Protein AF-A0A816PHN1-F1 (afdb_monomer_lite)

Foldseek 3Di:
DVVVVVVVVVVVVVVDVVVDPPPPPPPWDWDFQPQQDAPLLVDPCSQVSLQVSLVVVVAPGWDFDDDPPDTTITGTNDDDD

Structure (mmCIF, N/CA/C/O backbone):
data_AF-A0A816PHN1-F1
#
_entry.id   AF-A0A816PHN1-F1
#
loop_
_atom_site.group_PDB
_atom_site.id
_atom_site.type_symbol
_atom_site.label_atom_id
_atom_site.label_alt_id
_atom_site.label_comp_id
_atom_site.label_asym_id
_atom_site.label_entity_id
_atom_site.label_seq_id
_atom_site.pdbx_PDB_ins_code
_atom_site.Cartn_x
_atom_site.Cartn_y
_atom_site.Cartn_z
_atom_site.occupancy
_atom_site.B_iso_or_equiv
_atom_site.auth_seq_id
_atom_site.auth_comp_id
_atom_site.auth_asym_id
_atom_site.auth_atom_id
_atom_site.pdbx_PDB_model_num
ATOM 1 N N . MET A 1 1 ? 23.614 -20.973 -53.028 1.00 53.66 1 MET A N 1
ATOM 2 C CA . MET A 1 1 ? 22.492 -20.988 -52.061 1.00 53.66 1 MET A CA 1
ATOM 3 C C . MET A 1 1 ? 22.751 -20.178 -50.777 1.00 53.66 1 MET A C 1
ATOM 5 O O . MET A 1 1 ? 21.847 -20.062 -49.970 1.00 53.66 1 MET A O 1
ATOM 9 N N . ALA A 1 2 ? 23.916 -19.528 -50.609 1.00 56.47 2 ALA A N 1
ATOM 10 C CA . ALA A 1 2 ? 24.222 -18.704 -49.426 1.00 56.47 2 ALA A CA 1
ATOM 11 C C . ALA A 1 2 ? 23.646 -17.267 -49.462 1.00 56.47 2 ALA A C 1
ATOM 13 O O . ALA A 1 2 ? 23.286 -16.723 -48.426 1.00 56.47 2 ALA A O 1
ATOM 14 N N . LYS A 1 3 ? 23.498 -16.659 -50.653 1.00 59.19 3 LYS A N 1
ATOM 15 C CA . LYS A 1 3 ? 22.999 -15.273 -50.807 1.00 59.19 3 LYS A CA 1
ATOM 16 C C . LYS A 1 3 ? 21.558 -15.076 -50.315 1.00 59.19 3 LYS A C 1
ATOM 18 O O . LYS A 1 3 ? 21.236 -14.016 -49.796 1.00 59.19 3 LYS A O 1
ATOM 23 N N . SER A 1 4 ? 20.711 -16.098 -50.456 1.00 61.72 4 SER A N 1
ATOM 24 C CA . SER A 1 4 ? 19.302 -16.036 -50.044 1.00 61.72 4 SER A CA 1
ATOM 25 C C . SER A 1 4 ? 19.136 -16.060 -48.524 1.00 61.72 4 SER A C 1
ATOM 27 O O . SER A 1 4 ? 18.229 -15.417 -48.009 1.00 61.72 4 SER A O 1
ATOM 29 N N . LEU A 1 5 ? 20.020 -16.759 -47.801 1.00 66.31 5 LEU A N 1
ATOM 30 C CA . LEU A 1 5 ? 19.978 -16.828 -46.338 1.00 66.31 5 LEU A CA 1
ATOM 31 C C . LEU A 1 5 ? 20.285 -15.473 -45.691 1.00 66.31 5 LEU A C 1
ATOM 33 O O . LEU A 1 5 ? 19.601 -15.101 -44.745 1.00 66.31 5 LEU A O 1
ATOM 37 N N . CYS A 1 6 ? 21.239 -14.708 -46.238 1.00 73.50 6 CYS A N 1
ATOM 38 C CA . CYS A 1 6 ? 21.574 -13.375 -45.719 1.00 73.50 6 CYS A CA 1
ATOM 39 C C . CYS A 1 6 ? 20.428 -12.363 -45.848 1.00 73.50 6 CYS A C 1
ATOM 41 O O . CYS A 1 6 ? 20.283 -11.486 -45.004 1.00 73.50 6 CYS A O 1
ATOM 43 N N . ILE A 1 7 ? 19.618 -12.457 -46.905 1.00 80.75 7 ILE A N 1
ATOM 44 C CA . ILE A 1 7 ? 18.506 -11.519 -47.121 1.00 80.75 7 ILE A CA 1
ATOM 45 C C . ILE A 1 7 ? 17.379 -11.803 -46.123 1.00 80.75 7 ILE A C 1
ATOM 47 O O . ILE A 1 7 ? 16.815 -10.879 -45.541 1.00 80.75 7 ILE A O 1
ATOM 51 N N . VAL A 1 8 ? 17.088 -13.084 -45.880 1.00 79.81 8 VAL A N 1
ATOM 52 C CA . VAL A 1 8 ? 16.048 -13.502 -44.932 1.00 79.81 8 VAL A CA 1
ATOM 53 C C . VAL A 1 8 ? 16.425 -13.128 -43.497 1.00 79.81 8 VAL A C 1
ATOM 55 O O . VAL A 1 8 ? 15.580 -12.624 -42.762 1.00 79.81 8 VAL A O 1
ATOM 58 N N . THR A 1 9 ? 17.688 -13.304 -43.097 1.00 80.94 9 THR A N 1
ATOM 59 C CA . THR A 1 9 ? 18.140 -12.909 -41.754 1.00 80.94 9 THR A CA 1
ATOM 60 C C . THR A 1 9 ? 18.105 -11.398 -41.550 1.00 80.94 9 THR A C 1
ATOM 62 O O . THR A 1 9 ? 17.645 -10.947 -40.504 1.00 80.94 9 THR A O 1
ATOM 65 N N . LEU A 1 10 ? 18.509 -10.604 -42.548 1.00 84.62 10 LEU A N 1
ATOM 66 C CA . LEU A 1 10 ? 18.403 -9.143 -42.479 1.00 84.62 10 LEU A CA 1
ATOM 67 C C . LEU A 1 10 ? 16.946 -8.681 -42.362 1.00 84.62 10 LEU A C 1
ATOM 69 O O . LEU A 1 10 ? 16.652 -7.829 -41.528 1.00 84.62 10 LEU A O 1
ATOM 73 N N . LEU A 1 11 ? 16.029 -9.270 -43.135 1.00 84.00 11 LEU A N 1
ATOM 74 C CA . LEU A 1 11 ? 14.598 -8.965 -43.038 1.00 84.00 11 LEU A CA 1
ATOM 75 C C . LEU A 1 11 ? 14.034 -9.281 -41.648 1.00 84.00 11 LEU A C 1
ATOM 77 O O . LEU A 1 11 ? 13.315 -8.459 -41.091 1.00 84.00 11 LEU A O 1
ATOM 81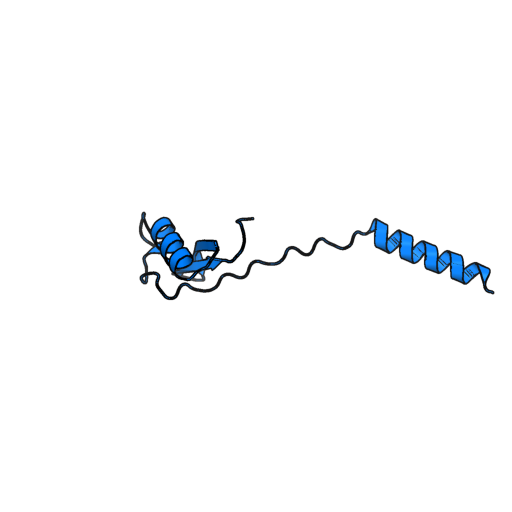 N N . MET A 1 12 ? 14.398 -10.421 -41.058 1.00 82.12 12 MET A N 1
ATOM 82 C CA . MET A 1 12 ? 13.971 -10.783 -39.700 1.00 82.12 12 MET A CA 1
ATOM 83 C C . MET A 1 12 ? 14.482 -9.791 -38.645 1.00 82.12 12 MET A C 1
ATOM 85 O O . MET A 1 12 ? 13.731 -9.406 -37.753 1.00 82.12 12 MET A O 1
ATOM 89 N N . ILE A 1 13 ? 15.729 -9.323 -38.771 1.00 81.88 13 ILE A N 1
ATOM 90 C CA . ILE A 1 13 ? 16.301 -8.302 -37.878 1.00 81.88 13 ILE A CA 1
ATOM 91 C C . ILE A 1 13 ? 15.566 -6.965 -38.041 1.00 81.88 13 ILE A C 1
ATOM 93 O O . ILE A 1 13 ? 15.196 -6.345 -37.045 1.00 81.88 13 ILE A O 1
ATOM 97 N N . PHE A 1 14 ? 15.309 -6.533 -39.280 1.00 82.19 14 PHE A N 1
ATOM 98 C CA . PHE A 1 14 ? 14.541 -5.314 -39.548 1.00 82.19 14 PHE A CA 1
ATOM 99 C C . PHE A 1 14 ? 13.132 -5.389 -38.962 1.00 82.19 14 PHE A C 1
ATOM 101 O O . PHE A 1 14 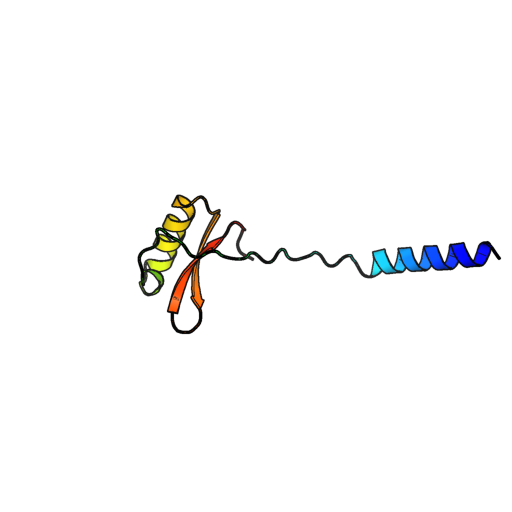? 12.684 -4.423 -38.347 1.00 82.19 14 PHE A O 1
ATOM 108 N N . LEU A 1 15 ? 12.462 -6.536 -39.097 1.00 77.94 15 LEU A N 1
ATOM 109 C CA . LEU A 1 15 ? 11.144 -6.757 -38.513 1.00 77.94 15 LEU A CA 1
ATOM 110 C C . LEU A 1 15 ? 11.192 -6.639 -36.986 1.00 77.94 15 LEU A C 1
ATOM 112 O O . LEU A 1 15 ? 10.433 -5.844 -36.446 1.00 77.94 15 LEU A O 1
ATOM 116 N N . LEU A 1 16 ? 12.139 -7.304 -36.313 1.00 73.25 16 LEU A N 1
ATOM 117 C CA . LEU A 1 16 ? 12.310 -7.234 -34.853 1.00 73.25 16 LEU A CA 1
ATOM 118 C C . LEU A 1 16 ? 12.544 -5.806 -34.335 1.00 73.25 16 LEU A C 1
ATOM 120 O O . LEU A 1 16 ? 11.995 -5.425 -33.301 1.00 73.25 16 LEU A O 1
ATOM 124 N N . ILE A 1 17 ? 13.342 -5.008 -35.050 1.00 75.94 17 ILE A N 1
ATOM 125 C CA . ILE A 1 17 ? 13.598 -3.606 -34.687 1.00 75.94 17 ILE A CA 1
ATOM 126 C C . ILE A 1 17 ? 12.351 -2.749 -34.953 1.00 75.94 17 ILE A C 1
ATOM 128 O O . ILE A 1 17 ? 12.006 -1.899 -34.136 1.00 75.94 17 ILE A O 1
ATOM 132 N N . SER A 1 18 ? 11.658 -2.982 -36.075 1.00 75.12 18 SER A N 1
ATOM 133 C CA . SER A 1 18 ? 10.483 -2.201 -36.485 1.00 75.12 18 SER A CA 1
ATOM 134 C C . SER A 1 18 ? 9.243 -2.460 -35.634 1.00 75.12 18 SER A C 1
ATOM 136 O O . SER A 1 18 ? 8.468 -1.538 -35.397 1.00 75.12 18 SER A O 1
ATOM 138 N N . THR A 1 19 ? 9.057 -3.692 -35.149 1.00 68.25 19 THR A N 1
ATOM 139 C CA . THR A 1 19 ? 7.915 -4.034 -34.297 1.00 68.25 19 THR A CA 1
ATOM 140 C C . THR A 1 19 ? 8.093 -3.529 -32.873 1.00 68.25 19 THR A C 1
ATOM 142 O O . THR A 1 19 ? 7.109 -3.476 -32.144 1.00 68.25 19 THR A O 1
ATOM 145 N N . GLY A 1 20 ? 9.316 -3.127 -32.498 1.00 63.25 20 GLY A N 1
ATOM 146 C CA . GLY A 1 20 ? 9.680 -2.775 -31.133 1.00 63.25 20 GLY A CA 1
ATOM 147 C C . GLY A 1 20 ? 9.533 -3.978 -30.201 1.00 63.25 20 GLY A C 1
ATOM 148 O O . GLY A 1 20 ? 8.575 -4.742 -30.269 1.00 63.25 20 GLY A O 1
ATOM 149 N N . ILE A 1 21 ? 10.472 -4.175 -29.281 1.00 69.56 21 ILE A N 1
ATOM 150 C CA . ILE A 1 21 ? 10.157 -5.023 -28.128 1.00 69.56 21 ILE A CA 1
ATOM 151 C C . ILE A 1 21 ? 9.113 -4.224 -27.342 1.00 69.56 21 ILE A C 1
ATOM 153 O O . ILE A 1 21 ? 9.429 -3.088 -26.965 1.00 69.56 21 ILE A O 1
ATOM 157 N N . PRO A 1 22 ? 7.879 -4.730 -27.139 1.00 64.31 22 PRO A N 1
ATOM 158 C CA . PRO A 1 22 ? 6.914 -4.021 -26.317 1.00 64.31 22 PRO A CA 1
ATOM 159 C C . PRO A 1 22 ? 7.594 -3.753 -24.980 1.00 64.31 22 PRO A C 1
ATOM 161 O O . PRO A 1 22 ? 8.127 -4.674 -24.357 1.00 64.31 22 PRO A O 1
ATOM 164 N N . LYS A 1 23 ? 7.659 -2.476 -24.585 1.00 62.66 23 LYS A N 1
ATOM 165 C CA . LYS A 1 23 ? 8.120 -2.110 -23.249 1.00 62.66 23 LYS A CA 1
ATOM 166 C C . LYS A 1 23 ? 7.189 -2.844 -22.300 1.00 62.66 23 LYS A C 1
ATOM 168 O O . LYS A 1 23 ? 6.013 -2.504 -22.231 1.00 62.66 23 LYS A O 1
ATOM 173 N N . GLY A 1 24 ? 7.686 -3.909 -21.678 1.00 59.22 24 GLY A N 1
ATOM 174 C CA . GLY A 1 24 ? 6.916 -4.636 -20.689 1.00 59.22 24 GLY A CA 1
ATOM 175 C C . GLY A 1 24 ? 6.584 -3.645 -19.590 1.00 59.22 24 GLY A C 1
ATOM 176 O O . GLY A 1 24 ? 7.486 -3.195 -18.887 1.00 59.22 24 GLY A O 1
ATOM 177 N N . GLU A 1 25 ? 5.320 -3.250 -19.486 1.00 61.78 25 GLU A N 1
ATOM 178 C CA . GLU A 1 25 ? 4.850 -2.583 -18.285 1.00 61.78 25 GLU A CA 1
ATOM 179 C C . GLU A 1 25 ? 4.967 -3.624 -17.180 1.00 61.78 25 GLU A C 1
ATOM 181 O O . GLU A 1 25 ? 4.260 -4.634 -17.182 1.00 61.78 25 GLU A O 1
ATOM 186 N N . ALA A 1 26 ? 5.939 -3.436 -16.288 1.00 64.50 26 ALA A N 1
ATOM 187 C CA . ALA A 1 26 ? 6.000 -4.225 -15.077 1.00 64.50 26 ALA A CA 1
ATOM 188 C C . ALA A 1 26 ? 4.690 -3.956 -14.334 1.00 64.50 26 ALA A C 1
ATOM 190 O O . ALA A 1 26 ? 4.470 -2.855 -13.830 1.00 64.50 26 ALA A O 1
ATOM 191 N N . GLN A 1 27 ? 3.784 -4.934 -14.345 1.00 70.06 27 GLN A N 1
ATOM 192 C CA . GLN A 1 27 ? 2.554 -4.841 -13.579 1.00 70.06 27 GLN A CA 1
ATOM 193 C C . GLN A 1 27 ? 2.955 -4.758 -12.115 1.00 70.06 27 GLN A C 1
ATOM 195 O O . GLN A 1 27 ? 3.516 -5.700 -11.556 1.00 70.06 27 GLN A O 1
ATOM 200 N N . CYS A 1 28 ? 2.712 -3.602 -11.514 1.00 82.88 28 CYS A N 1
ATOM 201 C CA . CYS A 1 28 ? 2.984 -3.418 -10.111 1.00 82.88 28 CYS A CA 1
ATOM 202 C C . CYS A 1 28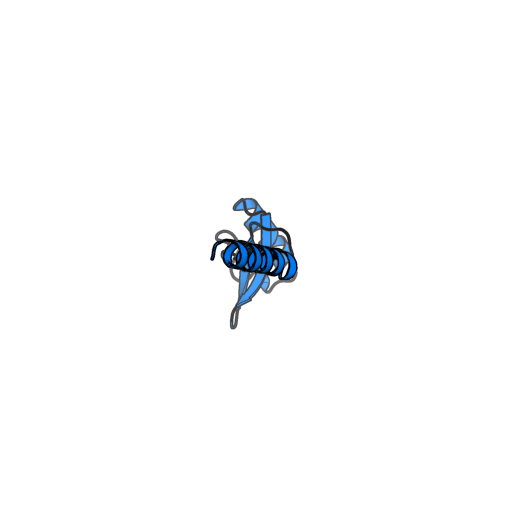 ? 1.898 -4.128 -9.311 1.00 82.88 28 CYS A C 1
ATOM 204 O O . CYS A 1 28 ? 0.761 -3.663 -9.234 1.00 82.88 28 CYS A O 1
ATOM 206 N N . MET A 1 29 ? 2.239 -5.298 -8.780 1.00 84.81 29 MET A N 1
ATOM 207 C CA . MET A 1 29 ? 1.326 -6.075 -7.956 1.00 84.81 29 MET A CA 1
ATOM 208 C C . MET A 1 29 ? 1.363 -5.528 -6.534 1.00 84.81 29 MET A C 1
ATOM 210 O O . MET A 1 29 ? 2.426 -5.461 -5.923 1.00 84.81 29 MET A O 1
ATOM 214 N N . GLY A 1 30 ? 0.202 -5.114 -6.035 1.00 89.81 30 GLY A N 1
ATOM 215 C CA . GLY A 1 30 ? 0.055 -4.654 -4.662 1.00 89.81 30 GLY A CA 1
ATOM 216 C C . GLY A 1 30 ? -0.113 -5.815 -3.697 1.00 89.81 30 GLY A C 1
ATOM 217 O O . GLY A 1 30 ? -0.804 -6.790 -4.003 1.00 89.81 30 GLY A O 1
ATOM 218 N N . GLU A 1 31 ? 0.466 -5.680 -2.512 1.00 94.00 31 GLU A N 1
ATOM 219 C CA . GLU A 1 31 ? 0.300 -6.618 -1.404 1.00 94.00 31 GLU A CA 1
ATOM 220 C C . GLU A 1 31 ? -0.557 -5.997 -0.309 1.00 94.00 31 GLU A C 1
ATOM 222 O O . GLU A 1 31 ? -0.537 -4.794 -0.089 1.00 94.00 31 GLU A O 1
ATOM 227 N N . ARG A 1 32 ? -1.356 -6.794 0.395 1.00 94.88 32 ARG A N 1
ATOM 228 C CA . ARG A 1 32 ? -2.225 -6.247 1.438 1.00 94.88 32 ARG A CA 1
ATOM 229 C C . ARG A 1 32 ? -1.40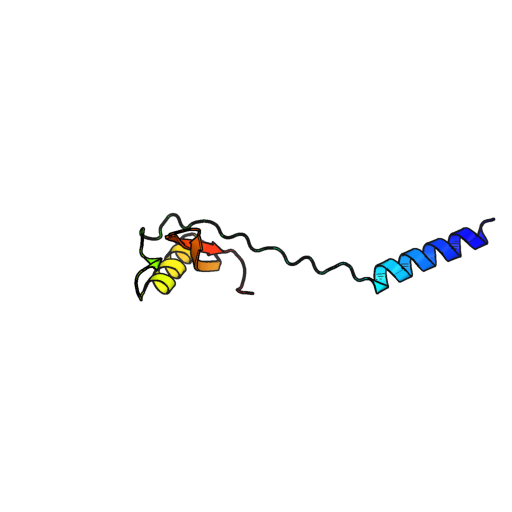1 -5.835 2.659 1.00 94.88 32 ARG A C 1
ATOM 231 O O . ARG A 1 32 ? -0.689 -6.668 3.206 1.00 94.88 32 ARG A O 1
ATOM 238 N N . SER A 1 33 ? -1.609 -4.610 3.143 1.00 96.50 33 SER A N 1
ATOM 239 C CA . SER A 1 33 ? -0.966 -4.117 4.368 1.00 96.50 33 SER A CA 1
ATOM 240 C C . SER A 1 33 ? -1.306 -4.988 5.582 1.00 96.50 33 SER A C 1
ATOM 242 O O . SER A 1 33 ? -2.477 -5.327 5.811 1.00 96.50 33 SER A O 1
ATOM 244 N N . PHE A 1 34 ? -0.287 -5.300 6.384 1.00 95.44 34 PHE A N 1
ATOM 245 C CA . PHE A 1 34 ? -0.421 -6.035 7.642 1.00 95.44 34 PHE A CA 1
ATOM 246 C C . PHE A 1 34 ? -0.737 -5.122 8.840 1.00 95.44 34 PHE A C 1
ATOM 248 O O . PHE A 1 34 ? -1.430 -5.538 9.770 1.00 95.44 34 PHE A O 1
ATOM 255 N N . THR A 1 35 ? -0.252 -3.879 8.826 1.00 95.38 35 THR A N 1
ATOM 256 C CA . THR A 1 35 ? -0.357 -2.933 9.952 1.00 95.38 35 THR A CA 1
ATOM 257 C C . THR A 1 35 ? -1.541 -1.972 9.835 1.00 95.38 35 THR A C 1
ATOM 259 O O . THR A 1 35 ? -1.955 -1.369 10.829 1.00 95.38 35 THR A O 1
ATOM 262 N N . SER A 1 36 ? -2.125 -1.839 8.642 1.00 95.62 36 SER A N 1
ATOM 263 C CA . SER A 1 36 ? -3.265 -0.959 8.391 1.00 95.62 36 SER A CA 1
ATOM 264 C C . SER A 1 36 ? -4.532 -1.434 9.123 1.00 95.62 36 SER A C 1
ATOM 266 O O . SER A 1 36 ? -4.932 -2.597 8.981 1.00 95.62 36 SER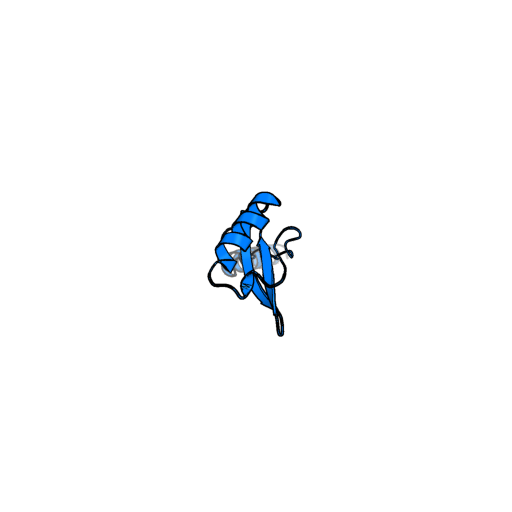 A O 1
ATOM 268 N N . PRO A 1 37 ? -5.220 -0.558 9.887 1.00 93.00 37 PRO A N 1
ATOM 269 C CA . PRO A 1 37 ? -6.429 -0.943 10.606 1.00 93.00 37 PRO A CA 1
ATOM 270 C C . PRO A 1 37 ? -7.555 -1.408 9.663 1.00 93.00 37 PRO A C 1
ATOM 272 O O . PRO A 1 37 ? -7.791 -0.800 8.613 1.00 93.00 37 PRO A O 1
ATOM 275 N N . PRO A 1 38 ? -8.327 -2.447 10.027 1.00 90.81 38 PRO A N 1
ATOM 276 C CA . PRO A 1 38 ? -9.435 -2.910 9.201 1.00 90.81 38 PRO A CA 1
ATOM 277 C C . PRO A 1 38 ? -10.491 -1.811 9.027 1.00 90.81 38 PRO A C 1
ATOM 279 O O . PRO A 1 38 ? -10.902 -1.160 9.983 1.00 90.81 38 PRO A O 1
ATOM 282 N N . GLY A 1 39 ? -10.948 -1.610 7.788 1.00 90.94 39 GLY A N 1
ATOM 283 C CA . GLY A 1 39 ? -11.972 -0.611 7.462 1.00 90.94 39 GLY A CA 1
ATOM 284 C C . GLY A 1 39 ? -11.476 0.838 7.420 1.00 90.94 39 GLY A C 1
ATOM 285 O O . GLY A 1 39 ? -12.272 1.725 7.119 1.00 90.94 39 GLY A O 1
ATOM 286 N N . ILE A 1 40 ? -10.180 1.096 7.647 1.00 94.19 40 ILE A N 1
ATOM 287 C CA . ILE A 1 40 ? -9.619 2.455 7.609 1.00 94.19 40 ILE A CA 1
ATOM 288 C C . ILE A 1 40 ? -9.857 3.139 6.260 1.00 94.19 40 ILE A C 1
ATOM 290 O O . ILE A 1 40 ? -10.156 4.328 6.209 1.00 94.19 40 ILE A O 1
ATOM 294 N N . CYS A 1 41 ? -9.824 2.363 5.176 1.00 95.38 41 CYS A N 1
ATOM 295 C CA . CYS A 1 41 ? -10.057 2.831 3.815 1.00 95.38 41 CYS A CA 1
ATOM 296 C C . CYS A 1 41 ? -11.493 3.300 3.530 1.00 95.38 41 CYS A C 1
ATOM 298 O O . CYS A 1 41 ? -11.732 3.880 2.475 1.00 95.38 41 CYS A O 1
ATOM 300 N N . SER A 1 42 ? -12.439 3.079 4.446 1.00 93.50 42 SER A N 1
ATOM 301 C CA . SER A 1 42 ? -13.799 3.627 4.355 1.00 93.50 42 SER A CA 1
ATOM 302 C C . SER A 1 42 ? -13.939 4.995 5.037 1.00 93.50 42 SER A C 1
ATOM 304 O O . SER A 1 42 ? -15.011 5.596 4.991 1.00 93.50 42 SER A O 1
ATOM 306 N N . LEU A 1 43 ? -12.886 5.487 5.699 1.00 93.81 43 LEU A N 1
ATOM 307 C CA . LEU A 1 43 ? -12.868 6.771 6.400 1.00 93.81 43 LEU A CA 1
ATOM 308 C C . LEU A 1 43 ? -12.196 7.855 5.546 1.00 93.81 43 LEU A C 1
ATOM 310 O O . LEU A 1 43 ? -11.345 7.563 4.710 1.00 93.81 43 LEU A O 1
ATOM 314 N N . GLN A 1 44 ? -12.511 9.129 5.810 1.00 92.94 44 GLN A N 1
ATOM 315 C CA . GLN A 1 44 ? -11.916 10.271 5.089 1.00 92.94 44 GLN A CA 1
ATOM 316 C C . GLN A 1 44 ? -10.381 10.320 5.187 1.00 92.94 44 GLN A C 1
ATOM 318 O O . GLN A 1 44 ? -9.716 10.742 4.247 1.00 92.94 44 GLN A O 1
ATOM 323 N N . ILE A 1 45 ? -9.813 9.858 6.304 1.00 94.50 45 ILE A N 1
ATOM 324 C CA . ILE A 1 45 ? -8.359 9.794 6.528 1.00 94.50 45 ILE A CA 1
ATOM 325 C C . ILE A 1 45 ? -7.717 8.499 6.000 1.00 94.50 45 ILE A C 1
ATOM 327 O O . ILE A 1 45 ? -6.518 8.287 6.185 1.00 94.50 45 ILE A O 1
ATOM 331 N N . GLY A 1 46 ? -8.509 7.623 5.374 1.00 94.62 46 GLY A N 1
ATOM 332 C CA . GLY A 1 46 ? -8.128 6.257 5.029 1.00 94.62 46 GLY A CA 1
ATOM 333 C C . GLY A 1 46 ? -6.877 6.168 4.169 1.00 94.62 46 GLY A C 1
ATOM 334 O O . GLY A 1 46 ? -5.966 5.412 4.495 1.00 94.62 46 GLY A O 1
ATOM 335 N N . SER A 1 47 ? -6.793 6.994 3.125 1.00 95.50 47 SER A N 1
ATOM 336 C CA . SER A 1 47 ? -5.644 7.015 2.215 1.00 95.50 47 SER A CA 1
ATOM 337 C C . SER A 1 47 ? -4.348 7.416 2.919 1.00 95.50 47 SER A 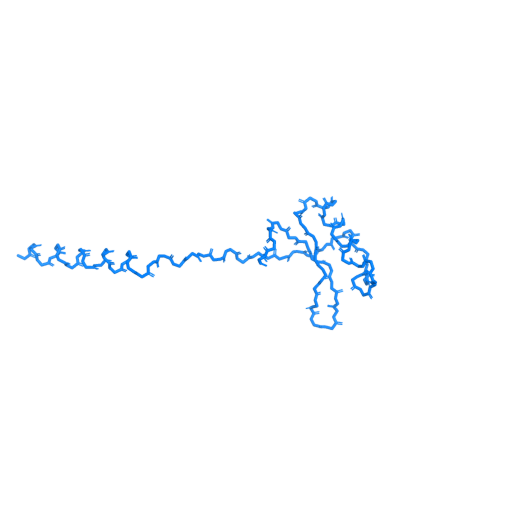C 1
ATOM 339 O O . SER A 1 47 ? -3.321 6.777 2.714 1.00 95.50 47 SER A O 1
ATOM 341 N N . THR A 1 48 ? -4.389 8.427 3.792 1.00 97.12 48 THR A N 1
ATOM 342 C CA . THR A 1 48 ? -3.204 8.890 4.532 1.00 97.12 48 THR A CA 1
ATOM 343 C C . THR A 1 48 ? -2.713 7.831 5.511 1.00 97.12 48 THR A C 1
ATOM 345 O O . THR A 1 48 ? -1.519 7.549 5.572 1.00 97.12 48 THR A O 1
ATOM 348 N N . VAL A 1 49 ? -3.632 7.214 6.261 1.00 97.44 49 VAL A N 1
ATOM 349 C CA . VAL A 1 49 ? -3.271 6.163 7.222 1.00 97.44 49 VAL A CA 1
ATOM 350 C C . VAL A 1 49 ? -2.766 4.915 6.499 1.00 97.44 49 VAL A C 1
ATOM 352 O O . VAL A 1 49 ? -1.757 4.356 6.911 1.00 97.44 49 VAL A O 1
ATOM 355 N N . CYS A 1 50 ? -3.410 4.517 5.397 1.00 97.69 50 CYS A N 1
ATOM 356 C CA . CYS A 1 50 ? -2.955 3.408 4.562 1.00 97.69 50 CYS A CA 1
ATOM 357 C C . CYS A 1 50 ? -1.543 3.649 4.014 1.00 97.69 50 CYS A C 1
ATOM 359 O O . CYS A 1 50 ? -0.686 2.777 4.125 1.00 97.69 50 CYS A O 1
ATOM 361 N N . ASN A 1 51 ? -1.270 4.847 3.490 1.00 96.88 51 ASN A N 1
ATOM 362 C CA . ASN A 1 51 ? 0.060 5.177 2.996 1.00 96.88 51 ASN A CA 1
ATOM 363 C C . ASN A 1 51 ? 1.115 5.102 4.107 1.00 96.88 51 ASN A C 1
ATOM 365 O O . ASN A 1 51 ? 2.138 4.456 3.927 1.00 96.88 51 ASN A O 1
ATOM 369 N N . ASN A 1 52 ? 0.852 5.696 5.273 1.00 97.56 52 ASN A N 1
ATOM 370 C CA . ASN A 1 52 ? 1.798 5.662 6.391 1.00 97.56 52 ASN A CA 1
ATOM 371 C C . ASN A 1 52 ? 2.038 4.238 6.922 1.00 97.56 52 ASN A C 1
ATOM 373 O O . ASN A 1 52 ? 3.168 3.915 7.287 1.00 97.56 52 ASN A O 1
ATOM 377 N N . ALA A 1 53 ? 1.003 3.392 6.944 1.00 97.25 53 ALA A N 1
ATOM 378 C CA . ALA A 1 53 ? 1.131 1.977 7.283 1.00 97.25 53 ALA A CA 1
ATOM 379 C C . ALA A 1 53 ? 2.078 1.260 6.307 1.00 97.25 53 ALA A C 1
ATOM 381 O O . ALA A 1 53 ? 3.054 0.657 6.738 1.00 97.25 53 ALA A O 1
ATOM 382 N N . CYS A 1 54 ? 1.875 1.426 4.998 1.00 97.38 54 CYS A N 1
ATOM 383 C CA . CYS A 1 54 ? 2.739 0.815 3.986 1.00 97.38 54 CYS A CA 1
ATOM 384 C C . CYS A 1 54 ? 4.186 1.329 4.028 1.00 97.38 54 CYS A C 1
ATOM 386 O O . CYS A 1 54 ? 5.107 0.534 3.900 1.00 97.38 54 CYS A O 1
ATOM 388 N N . ILE A 1 55 ? 4.402 2.624 4.286 1.00 96.69 55 ILE A N 1
ATOM 389 C CA . ILE A 1 55 ? 5.753 3.177 4.495 1.00 96.69 55 ILE A CA 1
ATOM 390 C C . ILE A 1 55 ? 6.418 2.553 5.734 1.00 96.69 55 ILE A C 1
ATOM 392 O O . ILE A 1 55 ? 7.617 2.290 5.730 1.00 96.69 55 ILE A O 1
ATOM 396 N N . THR A 1 56 ? 5.646 2.302 6.797 1.00 97.44 56 THR A N 1
ATOM 397 C CA . THR A 1 56 ? 6.139 1.622 8.010 1.00 97.44 56 THR A CA 1
ATOM 398 C C . THR A 1 56 ? 6.488 0.157 7.735 1.00 97.44 56 THR A C 1
ATOM 400 O O . THR A 1 56 ? 7.394 -0.383 8.359 1.00 97.44 56 THR A O 1
ATOM 403 N N . GLU A 1 57 ? 5.792 -0.468 6.788 1.00 96.62 57 GLU A N 1
ATOM 404 C CA . GLU A 1 57 ? 6.061 -1.816 6.273 1.00 96.62 57 GLU A CA 1
ATOM 405 C C . GLU A 1 57 ? 7.157 -1.844 5.189 1.00 96.62 57 GLU A C 1
ATOM 407 O O . GLU A 1 57 ? 7.332 -2.864 4.538 1.00 96.62 57 GLU A O 1
ATOM 412 N N . GLU A 1 58 ? 7.904 -0.747 5.010 1.00 96.12 58 GLU A N 1
ATOM 413 C CA . GLU A 1 58 ? 9.019 -0.604 4.056 1.00 96.12 58 GLU A CA 1
ATOM 414 C C . GLU A 1 58 ? 8.628 -0.599 2.568 1.00 96.12 58 GLU A C 1
ATOM 416 O O . GLU A 1 58 ? 9.502 -0.643 1.703 1.00 96.12 58 GLU A O 1
ATOM 421 N N . TYR A 1 59 ? 7.341 -0.439 2.252 1.00 95.56 59 TYR A N 1
ATOM 422 C CA . TYR A 1 59 ? 6.888 -0.252 0.875 1.00 95.56 59 TYR A CA 1
ATOM 423 C C . TYR A 1 59 ? 7.017 1.200 0.418 1.00 95.56 59 TYR A C 1
ATOM 425 O O . TYR A 1 59 ? 6.963 2.140 1.215 1.00 95.56 59 TYR A O 1
ATOM 433 N N . PHE A 1 60 ? 7.082 1.408 -0.897 1.00 94.56 60 PHE A N 1
ATOM 434 C CA . PHE A 1 60 ? 7.153 2.752 -1.482 1.00 94.56 60 PHE A CA 1
ATOM 435 C C . PHE A 1 60 ? 5.885 3.596 -1.258 1.00 94.56 60 PHE A C 1
ATOM 437 O O . PHE A 1 60 ? 5.975 4.813 -1.076 1.00 94.56 60 PHE A O 1
ATOM 444 N N . ARG A 1 61 ? 4.695 2.983 -1.304 1.00 94.88 61 ARG A N 1
ATOM 445 C CA . ARG A 1 61 ? 3.410 3.676 -1.095 1.00 94.88 61 ARG A CA 1
ATOM 446 C C . ARG A 1 61 ? 2.290 2.733 -0.672 1.00 94.88 61 ARG A C 1
ATOM 448 O O . ARG A 1 61 ? 2.350 1.533 -0.927 1.00 94.88 61 ARG A O 1
ATOM 455 N N . GLY A 1 62 ? 1.228 3.305 -0.106 1.00 95.50 62 GLY A N 1
ATOM 456 C CA . GLY A 1 62 ? -0.029 2.607 0.173 1.00 95.50 62 GLY A CA 1
ATOM 457 C C . GLY A 1 62 ? -1.217 3.228 -0.553 1.00 95.50 62 GLY A C 1
ATOM 458 O O . GLY A 1 62 ? -1.301 4.448 -0.706 1.00 95.50 62 GLY A O 1
ATOM 459 N N . GLN A 1 63 ? -2.157 2.393 -0.987 1.00 95.62 63 GLN A N 1
ATOM 460 C CA . GLN A 1 63 ? -3.371 2.818 -1.669 1.00 95.62 63 GLN A CA 1
ATOM 461 C C . GLN A 1 63 ? -4.584 2.007 -1.209 1.00 95.62 63 GLN A C 1
ATOM 463 O O . GLN A 1 63 ? -4.541 0.786 -1.072 1.00 95.62 63 GLN A O 1
ATOM 468 N N . CYS A 1 64 ? -5.689 2.710 -0.977 1.00 95.62 64 CYS A N 1
ATOM 469 C CA . CYS A 1 64 ? -6.976 2.091 -0.704 1.00 95.62 64 CYS A CA 1
ATOM 470 C C . CYS A 1 64 ? -7.644 1.685 -2.020 1.00 95.62 64 CYS A C 1
ATOM 472 O O . CYS A 1 64 ? -7.956 2.541 -2.847 1.00 95.62 64 CYS A O 1
ATOM 474 N N . GLU A 1 65 ? -7.899 0.393 -2.195 1.00 93.06 65 GLU A N 1
ATOM 475 C CA . GLU A 1 65 ? -8.469 -0.166 -3.417 1.00 93.06 65 GLU A CA 1
ATOM 476 C C . GLU A 1 65 ? -9.684 -1.030 -3.128 1.00 93.06 65 GLU A C 1
ATOM 478 O O . GLU A 1 65 ? -9.743 -1.764 -2.140 1.00 93.06 65 GLU A O 1
ATOM 483 N N . THR A 1 66 ? -10.671 -0.949 -4.016 1.00 91.62 66 THR A N 1
ATOM 484 C CA . THR A 1 66 ? -11.885 -1.754 -3.903 1.00 91.62 66 THR A CA 1
ATOM 485 C C . THR A 1 66 ? -11.648 -3.119 -4.533 1.00 91.62 66 THR A C 1
ATOM 487 O O . THR A 1 66 ? -11.440 -3.224 -5.738 1.00 91.62 66 THR A O 1
ATOM 490 N N . GLN A 1 67 ? -11.709 -4.170 -3.719 1.00 83.94 67 GLN A N 1
ATOM 491 C CA . GLN A 1 67 ? -11.651 -5.560 -4.158 1.00 83.94 67 GLN A CA 1
ATOM 492 C C . GLN A 1 67 ? -12.960 -6.257 -3.772 1.00 83.94 67 GLN A C 1
ATOM 494 O O . GLN A 1 67 ? -13.231 -6.546 -2.602 1.00 83.94 67 GLN A O 1
ATOM 499 N N . GLY A 1 68 ? -13.819 -6.484 -4.768 1.00 86.69 68 GLY A N 1
ATOM 500 C CA . GLY A 1 68 ? -15.176 -6.985 -4.548 1.00 86.69 68 GLY A CA 1
ATOM 501 C C . GLY A 1 68 ? -16.028 -5.981 -3.766 1.00 86.69 68 GLY A C 1
ATOM 502 O O . GLY A 1 68 ? -16.229 -4.857 -4.210 1.00 86.69 68 GLY A O 1
ATOM 503 N N . ALA A 1 69 ? -16.532 -6.386 -2.598 1.00 85.31 69 ALA A N 1
ATOM 504 C CA . ALA A 1 69 ? -17.404 -5.560 -1.754 1.00 85.31 69 ALA A CA 1
ATOM 505 C C . ALA A 1 69 ? -16.658 -4.750 -0.672 1.00 85.31 69 ALA A C 1
ATOM 507 O O . ALA A 1 69 ? -17.298 -4.158 0.197 1.00 85.31 69 ALA A O 1
ATOM 508 N N . ARG A 1 70 ? -15.318 -4.777 -0.650 1.00 86.62 70 ARG A N 1
ATOM 509 C CA . ARG A 1 70 ? -14.512 -4.152 0.410 1.00 86.62 70 ARG A CA 1
ATOM 510 C C . ARG A 1 70 ? -13.430 -3.258 -0.173 1.00 86.62 70 ARG A C 1
ATOM 512 O O . ARG A 1 70 ? -12.768 -3.641 -1.131 1.00 86.62 70 ARG A O 1
ATOM 519 N N . THR A 1 71 ? -13.201 -2.122 0.475 1.00 93.00 71 THR A N 1
ATOM 520 C CA . THR A 1 71 ? -12.023 -1.286 0.234 1.00 93.00 71 THR A CA 1
ATOM 521 C C . THR A 1 71 ? -10.924 -1.697 1.205 1.00 93.00 71 THR A C 1
ATOM 523 O O . THR A 1 71 ? -11.111 -1.630 2.423 1.00 93.00 71 THR A O 1
ATOM 526 N N . ILE A 1 72 ? -9.798 -2.163 0.676 1.00 94.56 72 ILE A N 1
ATOM 527 C CA . ILE A 1 72 ? -8.649 -2.642 1.447 1.00 94.56 72 ILE A CA 1
ATOM 528 C C . ILE A 1 72 ? -7.418 -1.785 1.166 1.00 94.56 72 ILE A C 1
ATOM 530 O O . ILE A 1 72 ? -7.312 -1.168 0.112 1.00 94.56 72 ILE A O 1
ATOM 534 N N . CYS A 1 73 ? -6.504 -1.735 2.130 1.00 96.62 73 CYS A N 1
ATOM 535 C CA . CYS A 1 73 ? -5.225 -1.058 1.975 1.00 96.62 73 CYS A CA 1
ATOM 536 C C . CYS A 1 73 ? -4.204 -2.021 1.365 1.00 96.62 73 CYS A C 1
ATOM 538 O O . CYS A 1 73 ? -3.907 -3.053 1.974 1.00 96.62 73 CYS A O 1
ATOM 540 N N . ASN A 1 74 ? -3.680 -1.667 0.195 1.00 96.06 74 ASN A N 1
ATOM 541 C CA . ASN A 1 74 ? -2.601 -2.382 -0.474 1.00 96.06 74 ASN A CA 1
ATOM 542 C C . ASN A 1 74 ? -1.345 -1.509 -0.537 1.00 96.06 74 ASN A C 1
ATOM 544 O O . ASN A 1 74 ? -1.429 -0.298 -0.740 1.00 96.06 74 ASN A O 1
ATOM 548 N N . CYS A 1 75 ? -0.195 -2.139 -0.369 1.00 96.44 75 CYS A N 1
ATOM 549 C CA . CYS A 1 75 ? 1.133 -1.571 -0.424 1.00 96.44 75 CYS A CA 1
ATOM 550 C C . CYS A 1 75 ? 1.812 -1.929 -1.745 1.00 96.44 75 CYS A C 1
ATOM 552 O O . CYS A 1 75 ? 1.559 -2.986 -2.322 1.00 96.44 75 CYS A O 1
ATOM 554 N N . TYR A 1 76 ? 2.646 -1.020 -2.234 1.00 95.00 76 TYR A N 1
ATOM 555 C CA . TYR A 1 76 ? 3.230 -1.074 -3.567 1.00 95.00 76 TYR A CA 1
ATOM 556 C C . TYR A 1 76 ? 4.685 -0.612 -3.534 1.00 95.00 76 TYR A C 1
ATOM 558 O O . TYR A 1 76 ? 4.968 0.447 -2.975 1.00 95.00 76 TYR A O 1
ATOM 566 N N . ASP A 1 77 ? 5.563 -1.332 -4.234 1.00 92.69 77 ASP A N 1
ATOM 567 C CA . ASP A 1 77 ? 6.986 -0.990 -4.423 1.00 92.69 77 ASP A CA 1
ATOM 568 C C . ASP A 1 77 ? 7.278 -0.292 -5.752 1.00 92.69 77 ASP A C 1
ATOM 570 O O . ASP A 1 77 ? 8.353 -0.399 -6.342 1.00 92.69 77 ASP A O 1
ATOM 574 N N . CYS A 1 78 ? 6.295 0.446 -6.250 1.00 87.12 78 CYS A N 1
ATOM 575 C CA . CYS A 1 78 ? 6.409 1.173 -7.499 1.00 87.12 78 CYS A CA 1
ATOM 576 C C . CYS A 1 78 ? 5.799 2.572 -7.386 1.00 87.12 78 CYS A C 1
ATOM 578 O O . CYS A 1 78 ? 4.841 2.791 -6.626 1.00 87.12 78 CYS A O 1
ATOM 580 N N . PRO A 1 79 ? 6.299 3.521 -8.193 1.00 78.06 79 PRO A N 1
ATOM 581 C CA . PRO A 1 79 ? 5.622 4.790 -8.384 1.00 78.06 79 PRO A CA 1
ATOM 582 C C . PRO A 1 79 ? 4.211 4.587 -8.967 1.00 78.06 79 PRO A C 1
ATOM 584 O O . PRO A 1 79 ? 3.937 3.561 -9.593 1.00 78.06 79 PRO A O 1
ATOM 587 N N . PRO A 1 80 ? 3.290 5.539 -8.741 1.00 69.94 80 PRO A N 1
ATOM 588 C CA . PRO A 1 80 ? 1.983 5.513 -9.385 1.00 69.94 80 PRO A CA 1
ATOM 589 C C . PRO A 1 80 ? 2.137 5.606 -10.910 1.00 69.94 80 PRO A C 1
ATOM 591 O O . PRO A 1 80 ? 2.962 6.384 -11.394 1.00 69.94 80 PRO A O 1
ATOM 594 N N . ASN A 1 81 ? 1.344 4.810 -11.631 1.00 62.59 81 ASN A N 1
ATOM 595 C CA . ASN A 1 81 ? 1.172 4.927 -13.082 1.00 62.59 81 ASN A CA 1
ATOM 596 C C . ASN A 1 81 ? 0.341 6.162 -13.445 1.00 62.59 81 ASN A C 1
ATOM 598 O O . ASN A 1 81 ? -0.588 6.491 -12.668 1.00 62.59 81 ASN A O 1
#

Secondary structure (DSSP, 8-state):
-HHHHHHHHHHHHHHHHHH-----------EE-SSSPTTGGGSTTHHHHHHHHHHHTT-SEEEEEEETTEEEEEEESS---

pLDDT: mean 85.19, std 12.7, range [53.66, 97.69]

Sequence (81 aa):
MAKSLCIVTLLMIFLLISTGIPKGEAQCMGERSFTSPPGICSLQIGSTVCNNACITEEYFRGQCETQGARTICNCYDCPPN

Radius of gyration: 22.96 Å; chains: 1; bounding box: 42×31×63 Å

Organism: Brassica napus (NCBI:txid3708)